Protein AF-A0A7Y3TAY3-F1 (afdb_monomer)

Mean predicted aligned error: 6.76 Å

Solvent-accessible surface area (backbone atoms only — not comparable to full-atom values): 5061 Å² total; per-residue (Å²): 110,58,85,81,80,78,51,72,67,58,50,51,55,52,50,52,53,48,55,51,33,64,74,78,48,51,72,67,57,42,49,53,50,52,55,51,49,55,54,51,60,75,63,61,65,47,76,46,75,79,49,99,53,32,36,37,34,30,41,59,43,65,84,76,41,74,47,79,73,44,82,42,54,69,87,52,64,71,88,74,65,78,134

Foldseek 3Di:
DDDDDDDPVNVVVLVVVLVVCVVPHDPVVSVVVVVVVVVVVVVDWDWDDPDPQWIWTWDQDPVRDIGTDDIDGPPDDCVPDDD

Sequence (83 aa):
MVKIIWTDIAKIDYWKNIEYLESDWTLQDVYNFIEKTDHLIELLTYQVSVTKQITLYYKVSEDSKIELLRFWNTYQNPKKFIF

Structure (mmCIF, N/CA/C/O backbone):
data_AF-A0A7Y3TAY3-F1
#
_entry.id   AF-A0A7Y3TAY3-F1
#
loop_
_atom_site.group_PDB
_atom_site.id
_atom_site.type_symbol
_atom_site.label_atom_id
_atom_site.label_alt_id
_atom_site.label_comp_id
_atom_site.label_asym_id
_atom_site.label_entity_id
_atom_site.label_seq_id
_atom_site.pdbx_PDB_ins_code
_atom_site.Cartn_x
_atom_site.Cartn_y
_atom_site.Cartn_z
_atom_site.occupancy
_atom_site.B_iso_or_equiv
_atom_site.auth_seq_id
_atom_site.auth_comp_id
_atom_site.auth_asym_id
_atom_site.auth_atom_id
_atom_site.pdbx_PDB_model_num
ATOM 1 N N . MET A 1 1 ? 5.123 7.062 12.42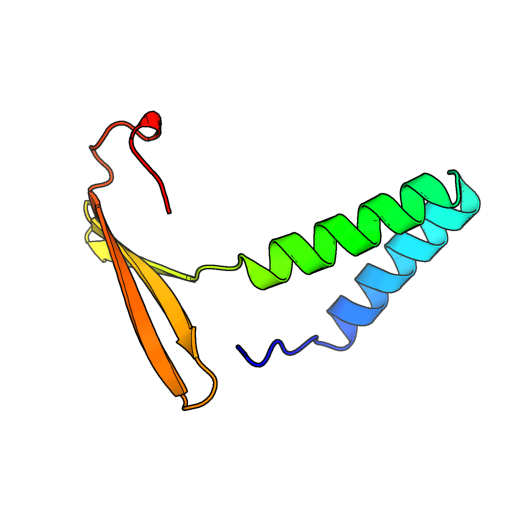5 1.00 55.62 1 MET A N 1
ATOM 2 C CA . MET A 1 1 ? 5.350 6.327 11.164 1.00 55.62 1 MET A CA 1
ATOM 3 C C . MET A 1 1 ? 4.835 4.879 11.222 1.00 55.62 1 MET A C 1
ATOM 5 O O . MET A 1 1 ? 5.344 4.051 11.960 1.00 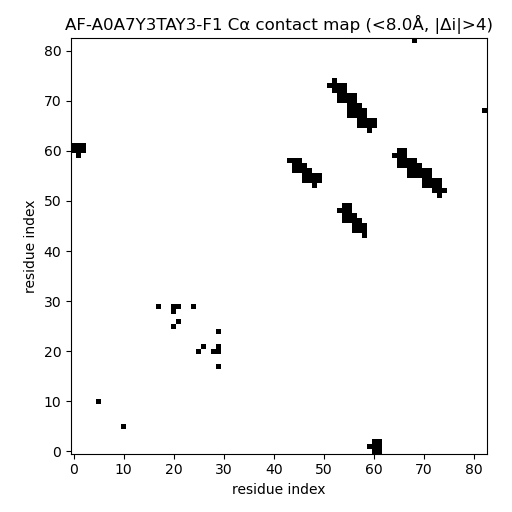55.62 1 MET A O 1
ATOM 9 N N . VAL A 1 2 ? 3.779 4.545 10.471 1.00 63.88 2 VAL A N 1
ATOM 10 C CA . VAL A 1 2 ? 3.195 3.182 10.443 1.00 63.88 2 VAL A CA 1
ATOM 11 C C . VAL A 1 2 ? 4.284 2.126 10.219 1.00 63.88 2 VAL A C 1
ATOM 13 O O . VAL A 1 2 ? 5.072 2.249 9.283 1.00 63.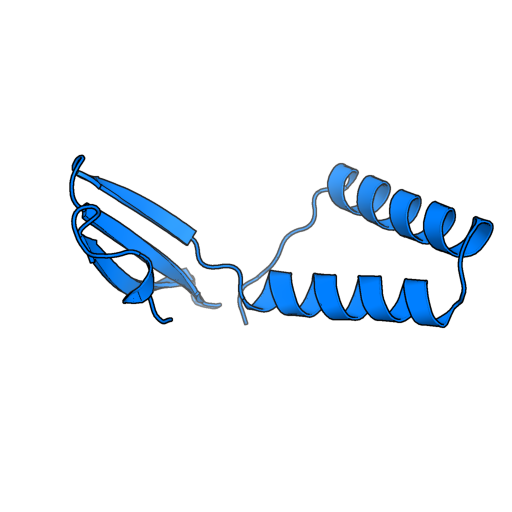88 2 VAL A O 1
ATOM 16 N N . LYS A 1 3 ? 4.330 1.069 11.041 1.00 72.12 3 LYS A N 1
ATOM 17 C CA . LYS A 1 3 ? 5.285 -0.024 10.823 1.00 72.12 3 LYS A CA 1
ATOM 18 C C . LYS A 1 3 ? 4.814 -0.897 9.660 1.00 72.12 3 LYS A C 1
ATOM 20 O O . LYS A 1 3 ? 3.962 -1.765 9.838 1.00 72.12 3 LYS A O 1
ATOM 25 N N . ILE A 1 4 ? 5.386 -0.679 8.482 1.00 80.56 4 ILE A N 1
ATOM 26 C CA . ILE A 1 4 ? 5.175 -1.531 7.308 1.00 80.56 4 ILE A CA 1
ATOM 27 C C . ILE A 1 4 ? 6.052 -2.776 7.441 1.00 80.56 4 ILE A C 1
ATOM 29 O O . ILE A 1 4 ? 7.264 -2.686 7.644 1.00 80.56 4 ILE A O 1
ATOM 33 N N . ILE A 1 5 ? 5.433 -3.952 7.352 1.00 86.38 5 ILE A N 1
ATOM 34 C CA . ILE A 1 5 ? 6.132 -5.236 7.403 1.00 86.38 5 ILE A CA 1
ATOM 35 C C . ILE A 1 5 ? 6.045 -5.877 6.027 1.00 86.38 5 ILE A C 1
ATOM 37 O O . ILE A 1 5 ? 4.958 -6.173 5.537 1.00 86.38 5 ILE A O 1
ATOM 41 N N . TRP A 1 6 ? 7.206 -6.132 5.436 1.00 91.69 6 TRP A N 1
ATOM 42 C CA . TRP A 1 6 ? 7.320 -6.898 4.205 1.00 91.69 6 TRP A CA 1
ATOM 43 C C . TRP A 1 6 ? 7.525 -8.371 4.533 1.00 91.69 6 TRP A C 1
ATOM 45 O O . TRP A 1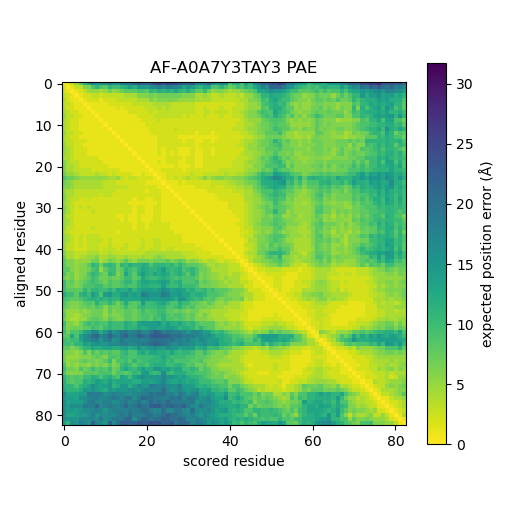 6 ? 8.485 -8.728 5.224 1.00 91.69 6 TRP A O 1
ATOM 55 N N . THR A 1 7 ? 6.647 -9.226 4.014 1.00 95.75 7 THR A N 1
ATOM 56 C CA . THR A 1 7 ? 6.897 -10.670 4.009 1.00 95.75 7 THR A CA 1
ATOM 57 C C . THR A 1 7 ? 8.075 -10.976 3.090 1.00 95.75 7 THR A C 1
ATOM 59 O O . THR A 1 7 ? 8.352 -10.226 2.153 1.00 95.75 7 THR A O 1
ATOM 62 N N . ASP A 1 8 ? 8.777 -12.080 3.330 1.00 96.69 8 ASP A N 1
ATOM 63 C CA . ASP A 1 8 ? 9.933 -12.424 2.495 1.00 96.69 8 ASP A CA 1
ATOM 64 C C . ASP A 1 8 ? 9.532 -12.689 1.039 1.00 96.69 8 ASP A C 1
ATOM 66 O O . ASP A 1 8 ? 10.253 -12.294 0.130 1.00 96.69 8 ASP A O 1
ATOM 70 N N . ILE A 1 9 ? 8.333 -13.238 0.813 1.00 96.69 9 ILE A N 1
ATOM 71 C CA . ILE A 1 9 ? 7.755 -13.397 -0.530 1.00 96.69 9 ILE A CA 1
ATOM 72 C C . ILE A 1 9 ? 7.563 -12.029 -1.197 1.00 96.69 9 ILE A C 1
ATOM 74 O O . ILE A 1 9 ? 8.030 -11.833 -2.313 1.00 96.69 9 ILE A O 1
ATOM 78 N N . ALA A 1 10 ? 6.966 -11.055 -0.499 1.00 96.81 10 ALA A N 1
ATOM 79 C CA . ALA A 1 10 ? 6.752 -9.721 -1.059 1.00 96.81 10 ALA A CA 1
ATOM 80 C C . ALA A 1 10 ? 8.072 -9.008 -1.394 1.00 96.81 10 ALA A C 1
ATOM 82 O O . ALA A 1 10 ? 8.153 -8.329 -2.413 1.00 96.81 10 ALA A O 1
ATOM 83 N N . LYS A 1 11 ? 9.123 -9.189 -0.576 1.00 97.06 11 LYS A N 1
ATOM 84 C CA . LYS A 1 11 ? 10.464 -8.670 -0.896 1.00 97.06 11 LYS A CA 1
ATOM 85 C C . LYS A 1 11 ? 11.010 -9.311 -2.167 1.00 97.06 11 LYS A C 1
ATOM 87 O O . LYS A 1 11 ? 11.504 -8.599 -3.030 1.00 97.06 11 LYS A O 1
ATOM 92 N N . ILE A 1 12 ? 10.930 -10.639 -2.280 1.00 98.12 12 ILE A N 1
ATOM 93 C CA . ILE A 1 12 ? 11.418 -11.376 -3.454 1.00 98.12 12 ILE A CA 1
ATOM 94 C C . ILE A 1 12 ? 10.691 -10.910 -4.716 1.00 98.12 12 ILE A C 1
ATOM 96 O O . ILE A 1 12 ? 11.337 -10.638 -5.723 1.00 98.12 12 ILE A O 1
ATOM 100 N N . ASP A 1 13 ? 9.366 -10.792 -4.663 1.00 98.00 13 ASP A N 1
ATOM 101 C CA . ASP A 1 13 ? 8.571 -10.349 -5.807 1.00 98.00 13 ASP A CA 1
ATOM 102 C C . ASP A 1 13 ? 8.902 -8.902 -6.190 1.00 98.00 13 ASP A C 1
ATOM 104 O O . ASP A 1 13 ? 9.041 -8.591 -7.371 1.00 98.00 13 ASP A O 1
ATOM 108 N N . TYR A 1 14 ? 9.091 -8.019 -5.208 1.00 97.69 14 TYR A N 1
ATOM 109 C CA . TYR A 1 14 ? 9.514 -6.641 -5.452 1.00 97.69 14 TYR A CA 1
ATOM 110 C C . TYR A 1 14 ? 10.879 -6.573 -6.150 1.00 97.69 14 TYR A C 1
ATOM 112 O O . TYR A 1 14 ? 11.003 -5.920 -7.185 1.00 97.69 14 TYR A O 1
ATOM 120 N N . TRP A 1 15 ? 11.871 -7.317 -5.653 1.00 97.81 15 TRP A N 1
ATOM 121 C CA . TRP A 1 15 ? 13.203 -7.376 -6.261 1.00 97.81 15 TRP A CA 1
ATOM 122 C C . TRP A 1 15 ? 13.184 -7.949 -7.674 1.00 97.81 15 TRP A C 1
ATOM 124 O O . TRP A 1 15 ? 13.802 -7.374 -8.559 1.00 97.81 15 TRP A O 1
ATOM 134 N N . LYS A 1 16 ? 12.413 -9.011 -7.928 1.00 98.00 16 LYS A N 1
ATOM 135 C CA . LYS A 1 16 ? 12.268 -9.569 -9.282 1.00 98.00 16 LYS A CA 1
ATOM 136 C C . LYS A 1 16 ? 11.689 -8.567 -10.278 1.00 98.00 16 LYS A C 1
ATOM 138 O O . LYS A 1 16 ? 12.066 -8.585 -11.444 1.00 98.00 16 LYS A O 1
ATOM 143 N N . ASN A 1 17 ? 10.772 -7.702 -9.839 1.00 97.75 17 ASN A N 1
ATOM 144 C CA . ASN A 1 17 ? 10.256 -6.636 -10.697 1.00 97.75 17 ASN A CA 1
ATOM 145 C C . ASN A 1 17 ? 11.332 -5.583 -10.994 1.00 97.75 17 ASN A C 1
ATOM 147 O O . ASN A 1 17 ? 11.401 -5.108 -12.121 1.00 97.75 17 ASN A O 1
ATOM 151 N N . ILE A 1 18 ? 12.188 -5.251 -10.020 1.00 97.38 18 ILE A N 1
ATOM 152 C CA . ILE A 1 18 ? 13.334 -4.356 -10.240 1.00 97.38 18 ILE A CA 1
ATOM 153 C C . ILE A 1 18 ? 14.320 -4.984 -11.228 1.00 97.38 18 ILE A C 1
ATOM 155 O O . ILE A 1 18 ? 14.656 -4.339 -12.212 1.00 97.38 18 ILE A O 1
ATOM 159 N N . GLU A 1 19 ? 14.710 -6.245 -11.031 1.00 97.62 19 GLU A N 1
ATOM 160 C CA . GLU A 1 19 ? 15.616 -6.968 -11.939 1.00 97.62 19 GLU A CA 1
ATOM 161 C C . GLU A 1 19 ? 15.062 -7.019 -13.371 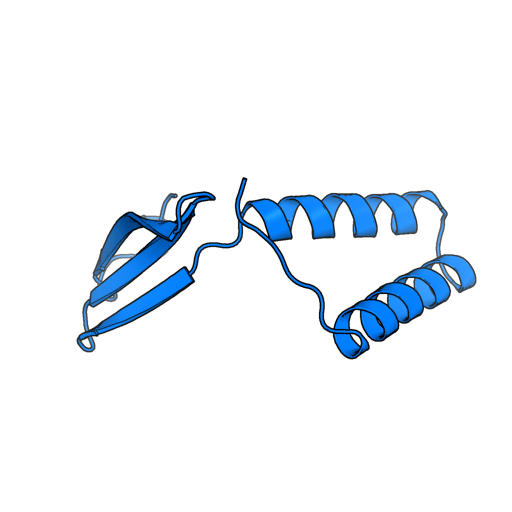1.00 97.62 19 GLU A C 1
ATOM 163 O O . GLU A 1 19 ? 15.792 -6.831 -14.344 1.00 97.62 19 GLU A O 1
ATOM 168 N N . TYR A 1 20 ? 13.752 -7.239 -13.509 1.00 97.25 20 TYR A N 1
ATOM 169 C CA . TYR A 1 20 ? 13.077 -7.209 -14.803 1.00 97.25 20 TYR A CA 1
ATOM 170 C C . TYR A 1 20 ? 13.140 -5.817 -15.450 1.00 97.25 20 TYR A C 1
ATOM 172 O O . TYR A 1 20 ? 13.454 -5.699 -16.635 1.00 97.25 20 TYR A O 1
ATOM 180 N N . LEU A 1 21 ? 12.902 -4.758 -14.668 1.00 97.25 21 LEU A N 1
ATOM 181 C CA . LEU A 1 21 ? 13.019 -3.380 -15.144 1.00 97.25 21 LEU A CA 1
ATOM 182 C C . LEU A 1 21 ? 14.459 -3.024 -15.544 1.00 97.25 21 LEU A C 1
ATOM 184 O O . LEU A 1 21 ? 14.660 -2.380 -16.565 1.00 97.25 21 LEU A O 1
ATOM 188 N N . GLU A 1 22 ? 15.460 -3.472 -14.788 1.00 96.00 22 GLU A N 1
ATOM 189 C CA . GLU A 1 22 ? 16.879 -3.242 -15.086 1.00 96.00 22 GLU A CA 1
ATOM 190 C C . GLU A 1 22 ? 17.357 -3.959 -16.361 1.00 96.00 22 GLU A C 1
ATOM 192 O O . GLU A 1 22 ? 18.266 -3.466 -17.030 1.00 96.00 22 GLU A O 1
ATOM 197 N N . SER A 1 23 ? 16.757 -5.105 -16.707 1.00 96.44 23 SER A N 1
ATOM 198 C CA . SER A 1 23 ? 17.071 -5.857 -17.933 1.00 96.44 23 SER A CA 1
ATOM 199 C C . SER A 1 23 ? 16.566 -5.156 -19.194 1.00 96.44 23 SER A C 1
ATOM 201 O O . SER A 1 23 ? 17.263 -5.111 -20.209 1.00 96.44 23 SER A O 1
ATOM 203 N N . ASP A 1 24 ? 15.343 -4.629 -19.134 1.00 95.81 24 ASP A N 1
ATOM 204 C CA . ASP A 1 24 ? 14.570 -4.288 -20.330 1.00 95.81 24 ASP A CA 1
ATOM 205 C C . ASP A 1 24 ? 14.276 -2.772 -20.455 1.00 95.81 24 ASP A C 1
ATOM 207 O O . ASP A 1 24 ? 13.866 -2.313 -21.525 1.00 95.81 24 ASP A O 1
ATOM 211 N N . TRP A 1 25 ? 14.512 -1.975 -19.401 1.00 97.12 25 TRP A N 1
ATOM 212 C CA . TRP A 1 25 ? 14.216 -0.534 -19.338 1.00 97.12 25 TRP A CA 1
ATOM 213 C C . TRP A 1 25 ? 15.379 0.317 -18.810 1.00 97.12 25 TRP A C 1
ATOM 215 O O . TRP A 1 25 ? 16.466 -0.161 -18.494 1.00 97.12 25 TRP A O 1
ATOM 225 N N . THR A 1 26 ? 15.173 1.638 -18.777 1.00 97.19 26 THR A N 1
ATOM 226 C CA . THR A 1 26 ? 16.198 2.580 -18.327 1.00 97.19 26 THR A CA 1
ATOM 227 C C . THR A 1 26 ? 16.290 2.629 -16.805 1.00 97.19 26 THR A C 1
ATOM 229 O O . THR A 1 26 ? 15.316 2.400 -16.090 1.00 97.19 26 THR A O 1
ATOM 232 N N . LEU A 1 27 ? 17.446 3.055 -16.292 1.00 95.62 27 LEU A N 1
ATOM 233 C CA . LEU A 1 27 ? 17.624 3.311 -14.861 1.00 95.62 27 LEU A CA 1
ATOM 234 C C . LEU A 1 27 ? 16.599 4.330 -14.316 1.00 95.62 27 LEU A C 1
ATOM 236 O O . LEU A 1 27 ? 16.175 4.233 -13.168 1.00 95.62 27 LEU A O 1
ATOM 240 N N . GLN A 1 28 ? 16.150 5.278 -15.149 1.00 97.25 28 GLN A N 1
ATOM 241 C CA . GLN A 1 28 ? 15.095 6.218 -14.769 1.00 97.25 28 GLN A CA 1
ATOM 242 C C . GLN A 1 28 ? 13.754 5.510 -14.536 1.00 97.25 28 GLN A C 1
ATOM 244 O O . GLN A 1 28 ? 13.030 5.876 -13.615 1.00 97.25 28 GLN A O 1
ATOM 249 N N . ASP A 1 29 ? 13.422 4.494 -15.333 1.00 96.94 29 ASP A N 1
ATOM 250 C CA . ASP A 1 29 ? 12.194 3.714 -15.154 1.00 96.94 29 ASP A CA 1
ATOM 251 C C . ASP A 1 29 ? 12.228 2.916 -13.844 1.00 96.94 29 ASP A C 1
ATOM 253 O O . ASP A 1 29 ? 11.229 2.872 -13.123 1.00 96.94 29 ASP A O 1
ATOM 257 N N . VAL A 1 30 ? 13.395 2.371 -13.487 1.00 97.50 30 VAL A N 1
ATOM 258 C CA . VAL A 1 30 ? 13.625 1.700 -12.198 1.00 97.50 30 VAL A CA 1
ATOM 259 C C . VAL A 1 30 ? 13.424 2.674 -11.033 1.00 97.50 30 VAL A C 1
ATOM 261 O O . VAL A 1 30 ? 12.666 2.375 -10.110 1.00 97.50 30 VAL A O 1
ATOM 264 N N . TYR A 1 31 ? 14.030 3.866 -11.086 1.00 97.56 31 TYR A N 1
ATOM 265 C CA . TYR A 1 31 ? 13.838 4.881 -10.043 1.00 97.56 31 TYR A CA 1
ATOM 266 C C . TYR A 1 31 ? 12.380 5.320 -9.923 1.00 97.56 31 TYR A C 1
ATOM 268 O O . TYR A 1 31 ? 11.846 5.363 -8.817 1.00 97.56 31 TYR A O 1
ATOM 276 N N . ASN A 1 32 ? 11.707 5.560 -11.050 1.00 97.88 32 ASN A N 1
ATOM 277 C CA . ASN A 1 32 ? 10.293 5.929 -11.058 1.00 97.88 32 ASN A CA 1
ATOM 278 C C 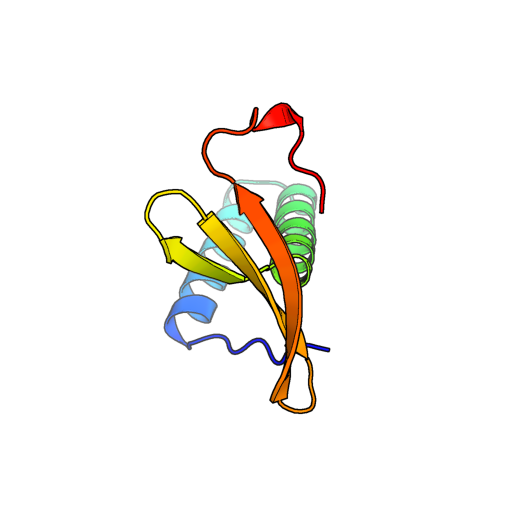. ASN A 1 32 ? 9.420 4.846 -10.405 1.00 97.88 32 ASN A C 1
ATOM 280 O O . ASN A 1 32 ? 8.449 5.163 -9.717 1.00 97.88 32 ASN A O 1
ATOM 284 N N . PHE A 1 33 ? 9.738 3.567 -10.625 1.00 97.31 33 PHE A N 1
ATOM 285 C CA . PHE A 1 33 ? 9.032 2.455 -9.995 1.00 97.31 33 PHE A CA 1
ATOM 286 C C . PHE A 1 33 ? 9.229 2.436 -8.475 1.00 97.31 33 PHE A C 1
ATOM 288 O O . PHE A 1 33 ? 8.243 2.308 -7.742 1.00 97.31 33 PHE A O 1
ATOM 295 N N . ILE A 1 34 ? 10.470 2.594 -8.007 1.00 96.38 34 ILE A N 1
ATOM 296 C CA . ILE A 1 34 ? 10.805 2.604 -6.578 1.00 96.38 34 ILE A CA 1
ATOM 297 C C . ILE A 1 34 ? 10.110 3.778 -5.881 1.00 96.38 34 ILE A C 1
ATOM 299 O O . ILE A 1 34 ? 9.327 3.561 -4.958 1.00 96.38 34 ILE A O 1
ATOM 303 N N . GLU A 1 35 ? 10.301 5.003 -6.382 1.00 96.19 35 GLU A N 1
ATOM 304 C CA . GLU A 1 35 ? 9.708 6.213 -5.794 1.00 96.19 35 GLU A CA 1
ATOM 305 C C . GLU A 1 35 ? 8.181 6.128 -5.735 1.00 96.19 35 GLU A C 1
ATOM 307 O O . GLU A 1 35 ? 7.556 6.466 -4.726 1.00 96.19 35 GLU A O 1
ATOM 312 N N . LYS A 1 36 ? 7.555 5.635 -6.809 1.00 95.38 36 LYS A N 1
ATOM 313 C CA . LYS A 1 36 ? 6.104 5.461 -6.849 1.00 95.38 36 LYS A CA 1
ATOM 314 C C . LYS A 1 36 ? 5.632 4.401 -5.860 1.00 95.38 36 LYS A C 1
ATOM 316 O O . LYS A 1 36 ? 4.571 4.575 -5.263 1.00 95.38 36 LYS A O 1
ATOM 321 N N . THR A 1 37 ? 6.377 3.310 -5.700 1.00 94.50 37 THR A N 1
ATOM 322 C CA . THR A 1 37 ? 6.026 2.247 -4.753 1.00 94.50 37 THR A CA 1
ATOM 323 C C . THR A 1 37 ? 6.096 2.760 -3.321 1.00 94.50 37 THR A C 1
ATOM 325 O O . THR A 1 37 ? 5.119 2.613 -2.588 1.00 94.50 37 THR A O 1
ATOM 328 N N . ASP A 1 38 ? 7.184 3.435 -2.952 1.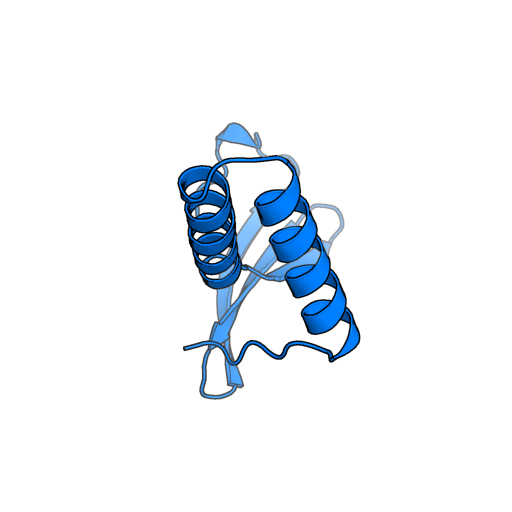00 90.44 38 ASP A N 1
ATOM 329 C CA . ASP A 1 38 ? 7.363 4.003 -1.614 1.00 90.44 38 ASP A CA 1
ATOM 330 C C . ASP A 1 38 ? 6.273 5.032 -1.296 1.00 90.44 38 ASP A C 1
ATOM 332 O O . ASP A 1 38 ? 5.601 4.935 -0.267 1.00 90.44 38 ASP A O 1
ATOM 336 N N . HIS A 1 39 ? 5.999 5.947 -2.229 1.00 88.44 39 HIS A N 1
ATOM 337 C CA . HIS A 1 39 ? 4.942 6.939 -2.056 1.00 88.44 39 HIS A CA 1
ATOM 338 C C . HIS A 1 39 ? 3.559 6.298 -1.864 1.00 88.44 39 HIS A C 1
ATOM 340 O O . HIS A 1 39 ? 2.785 6.706 -0.998 1.00 88.44 39 HIS A O 1
ATOM 346 N N . LEU A 1 40 ? 3.228 5.268 -2.649 1.00 88.69 40 LEU A N 1
ATOM 347 C CA . LEU A 1 40 ? 1.949 4.571 -2.509 1.00 88.69 40 LEU A CA 1
ATOM 348 C C . LEU A 1 40 ? 1.845 3.817 -1.184 1.00 88.69 40 LEU A C 1
ATOM 350 O O . LEU A 1 40 ? 0.764 3.783 -0.599 1.00 88.69 40 LEU A O 1
ATOM 354 N N . ILE A 1 41 ? 2.948 3.243 -0.703 1.00 87.25 41 ILE A N 1
ATOM 355 C CA . ILE A 1 41 ? 3.006 2.563 0.591 1.00 87.25 41 ILE A CA 1
ATOM 356 C C . ILE A 1 41 ? 2.748 3.546 1.739 1.00 87.25 41 ILE A C 1
ATOM 358 O O . ILE A 1 41 ? 2.001 3.221 2.663 1.00 87.25 41 ILE A O 1
ATOM 362 N N . GLU A 1 42 ? 3.297 4.759 1.666 1.00 79.25 42 GLU A N 1
ATOM 363 C CA . GLU A 1 42 ? 3.040 5.821 2.648 1.00 79.25 42 GLU A CA 1
ATOM 364 C C . GLU A 1 42 ? 1.577 6.285 2.658 1.00 79.25 42 GLU A C 1
ATOM 366 O O . GLU A 1 42 ? 1.042 6.650 3.707 1.00 79.25 42 GLU A O 1
ATOM 371 N N . LEU A 1 43 ? 0.914 6.239 1.500 1.00 79.94 43 LEU A N 1
ATOM 372 C CA . LEU A 1 43 ? -0.493 6.605 1.340 1.00 79.94 43 LEU A CA 1
ATOM 373 C C . LEU A 1 43 ? -1.476 5.477 1.685 1.00 79.94 43 LEU A C 1
ATOM 375 O O . LEU A 1 43 ? -2.691 5.698 1.610 1.00 79.94 43 LEU A O 1
ATOM 379 N N . LEU A 1 44 ? -1.004 4.276 2.045 1.00 82.81 44 LEU A N 1
ATOM 380 C CA . LEU A 1 44 ? -1.888 3.148 2.338 1.00 82.81 44 LEU A CA 1
ATOM 381 C C . LEU A 1 44 ? -2.852 3.493 3.480 1.00 82.81 44 LEU A C 1
ATOM 383 O O . LEU A 1 44 ? -2.483 3.627 4.648 1.00 82.81 44 LEU A O 1
ATOM 387 N N . THR A 1 45 ? -4.129 3.581 3.122 1.00 81.06 45 THR A N 1
ATOM 388 C CA . THR A 1 45 ? -5.248 3.691 4.052 1.00 81.06 45 THR A CA 1
ATOM 389 C C . THR A 1 45 ? -5.996 2.369 4.072 1.00 81.06 45 THR A C 1
ATOM 391 O O . THR A 1 45 ? -6.257 1.751 3.039 1.00 81.06 45 THR A O 1
ATOM 394 N N . TYR A 1 46 ? -6.335 1.908 5.269 1.00 85.94 46 TYR A N 1
ATOM 395 C CA . TYR A 1 46 ? -7.147 0.716 5.438 1.00 85.94 46 TYR A CA 1
ATOM 396 C C . TYR A 1 46 ? -8.620 1.088 5.315 1.00 85.94 46 TYR A C 1
ATOM 398 O O . TYR A 1 46 ? -9.024 2.190 5.693 1.00 85.94 46 TYR A O 1
ATOM 406 N N . GLN A 1 47 ? -9.435 0.156 4.821 1.00 89.00 47 GLN A N 1
ATOM 407 C CA . GLN A 1 47 ? -10.882 0.322 4.761 1.00 89.00 47 GLN A CA 1
ATOM 408 C C . GLN A 1 47 ? -11.608 -0.894 5.336 1.00 89.00 47 GLN A C 1
ATOM 410 O O . GLN A 1 47 ? -11.192 -2.033 5.130 1.00 89.00 47 GLN A O 1
ATOM 415 N N . VAL A 1 48 ? -12.722 -0.658 6.024 1.00 91.69 48 VAL A N 1
ATOM 416 C CA . VAL A 1 48 ? -13.602 -1.707 6.549 1.00 91.69 48 VAL A CA 1
ATOM 417 C C . VAL A 1 48 ? -15.063 -1.343 6.298 1.00 91.69 48 VAL A C 1
ATOM 419 O O . VAL A 1 48 ? -15.476 -0.198 6.481 1.00 91.69 48 VAL A O 1
ATOM 422 N N . SER A 1 49 ? -15.861 -2.314 5.849 1.00 92.94 49 SER A N 1
ATOM 423 C CA . SER A 1 49 ? -17.306 -2.124 5.672 1.00 92.94 49 SER A CA 1
ATOM 424 C C . SER A 1 49 ? -18.002 -2.198 7.028 1.00 92.94 49 SER A C 1
ATOM 426 O O . SER A 1 49 ? -17.966 -3.237 7.682 1.00 92.94 49 SER A O 1
ATOM 428 N N . VAL A 1 50 ? -18.640 -1.105 7.445 1.00 93.19 50 VAL A N 1
ATOM 429 C CA . VAL A 1 50 ? -19.454 -1.057 8.672 1.00 93.19 50 VAL A CA 1
ATOM 430 C C . VAL A 1 50 ? -20.850 -1.605 8.378 1.00 93.19 50 VAL A C 1
ATOM 432 O O . VAL A 1 50 ? -21.393 -2.410 9.127 1.00 93.19 50 VAL A O 1
ATOM 435 N N . THR A 1 51 ? -21.418 -1.198 7.242 1.00 94.50 51 THR A N 1
ATOM 436 C CA . THR A 1 51 ? -22.663 -1.726 6.669 1.00 94.50 51 THR A CA 1
ATOM 437 C C . THR A 1 51 ? -22.528 -1.767 5.146 1.00 94.50 51 THR A C 1
ATOM 439 O O . THR A 1 51 ? -21.536 -1.290 4.598 1.00 94.50 51 THR A O 1
ATOM 442 N N . LYS A 1 52 ? -23.540 -2.274 4.424 1.00 89.94 52 LYS A N 1
ATOM 443 C CA . LYS A 1 52 ? -23.552 -2.223 2.945 1.00 89.94 52 LYS A CA 1
ATOM 444 C C . LYS A 1 52 ? -23.398 -0.795 2.392 1.00 89.94 52 LYS A C 1
ATOM 446 O O . LYS A 1 52 ? -22.948 -0.620 1.264 1.00 89.94 52 LYS A O 1
ATOM 451 N N . GLN A 1 53 ? -23.803 0.210 3.166 1.00 93.62 53 GLN A N 1
ATOM 452 C CA . GLN A 1 53 ? -23.852 1.612 2.762 1.00 93.62 53 GLN A CA 1
ATOM 453 C C . GLN A 1 53 ? -22.674 2.443 3.273 1.00 93.62 53 GLN A C 1
ATOM 455 O O . GLN A 1 53 ? -22.482 3.556 2.793 1.00 93.62 53 GLN A O 1
ATOM 460 N N . ILE A 1 54 ? -21.926 1.960 4.270 1.00 94.31 54 ILE A N 1
ATOM 461 C CA . ILE A 1 54 ? -20.924 2.759 4.984 1.00 94.31 54 ILE A CA 1
ATOM 462 C C . ILE A 1 54 ? -19.590 2.019 5.042 1.00 94.31 54 ILE A C 1
ATOM 464 O O . ILE A 1 54 ? -19.495 0.936 5.624 1.00 94.31 54 ILE A O 1
ATOM 468 N N . THR A 1 55 ? -18.551 2.666 4.518 1.00 94.12 55 THR A N 1
ATOM 469 C CA . THR A 1 55 ? -17.154 2.224 4.601 1.00 94.12 55 THR A CA 1
ATOM 470 C C . THR A 1 55 ? -16.373 3.169 5.505 1.00 94.12 55 THR A C 1
ATOM 472 O O . THR A 1 55 ? -16.397 4.382 5.309 1.00 94.12 55 THR A O 1
ATOM 475 N N . LEU A 1 56 ? -15.667 2.626 6.492 1.00 92.94 56 LEU A N 1
ATOM 476 C CA . LEU A 1 56 ? -14.733 3.368 7.331 1.00 92.94 56 LEU A CA 1
ATOM 477 C C . LEU A 1 56 ? -13.325 3.261 6.745 1.00 92.94 56 LEU A C 1
ATOM 479 O O . LEU A 1 56 ? -12.822 2.155 6.578 1.00 92.94 56 LEU A O 1
ATOM 483 N N . TYR A 1 57 ? -12.691 4.404 6.510 1.00 91.06 57 TYR A N 1
ATOM 484 C CA . TYR A 1 57 ? -11.271 4.531 6.199 1.00 91.06 57 TYR A CA 1
ATOM 485 C C . TYR A 1 57 ? -10.492 4.897 7.460 1.00 91.06 57 TYR A C 1
ATOM 487 O O . TYR A 1 57 ? -10.891 5.804 8.196 1.00 91.06 57 TYR A O 1
ATOM 495 N N . TYR A 1 58 ? -9.380 4.214 7.707 1.00 90.12 58 TYR A N 1
ATOM 496 C CA . TYR A 1 58 ? -8.535 4.434 8.877 1.00 90.12 58 TYR A CA 1
ATOM 497 C C . TYR A 1 58 ? -7.054 4.207 8.561 1.00 90.12 58 TYR A C 1
ATOM 499 O O . TYR A 1 58 ? -6.698 3.566 7.572 1.00 90.12 58 TYR A O 1
ATOM 507 N N . LYS A 1 59 ? -6.178 4.712 9.429 1.00 87.75 59 LYS A N 1
ATOM 508 C CA . LYS A 1 59 ? -4.742 4.400 9.420 1.00 87.75 59 LYS A CA 1
ATOM 509 C C . LYS A 1 59 ? -4.281 3.998 10.817 1.00 87.75 59 LYS A C 1
ATOM 511 O O . LYS A 1 59 ? -4.888 4.383 11.815 1.00 87.75 59 LYS A O 1
ATOM 516 N N . VAL A 1 60 ? -3.219 3.206 10.881 1.00 82.19 60 VAL A N 1
ATOM 517 C CA . VAL A 1 60 ? -2.628 2.737 12.140 1.00 82.19 60 VAL A CA 1
ATOM 518 C C . VAL A 1 60 ? -1.345 3.518 12.381 1.00 82.19 60 VAL A C 1
ATOM 520 O O . VAL A 1 60 ? -0.471 3.496 11.529 1.00 82.19 60 VAL A O 1
ATOM 523 N N . SER A 1 61 ? -1.223 4.210 13.509 1.00 74.00 61 SER A N 1
ATOM 524 C CA . SER A 1 61 ? -0.017 4.959 13.888 1.00 74.00 61 SER A CA 1
ATOM 525 C C . SER A 1 61 ? 0.940 4.109 14.745 1.00 74.00 61 SER A C 1
ATOM 527 O O . SER A 1 61 ? 0.593 2.998 15.147 1.00 74.00 61 SER A O 1
ATOM 529 N N . GLU A 1 62 ? 2.145 4.618 15.032 1.00 68.31 62 GLU A N 1
ATOM 530 C CA . GLU A 1 62 ? 3.224 3.884 15.741 1.00 68.31 62 GLU A CA 1
ATOM 531 C C . GLU A 1 62 ? 2.807 3.341 17.101 1.00 68.31 62 GLU A C 1
ATOM 533 O O . GLU A 1 62 ? 3.178 2.230 17.468 1.00 68.31 62 GLU A O 1
ATOM 538 N N . ASP A 1 63 ? 1.972 4.087 17.816 1.00 72.88 63 ASP A N 1
ATOM 539 C CA . ASP A 1 63 ? 1.560 3.755 19.179 1.00 72.88 63 ASP A CA 1
ATOM 540 C C . ASP A 1 63 ? 0.403 2.743 19.226 1.00 72.88 63 ASP A C 1
ATOM 542 O O . ASP A 1 63 ? -0.379 2.738 20.176 1.00 72.88 63 ASP A O 1
ATOM 546 N N . SER A 1 64 ? 0.211 1.940 18.171 1.00 72.31 64 SER A N 1
ATOM 547 C CA . SER A 1 64 ? -0.986 1.095 17.993 1.00 72.31 64 SER A CA 1
ATOM 548 C C . SER A 1 64 ? -2.301 1.888 18.059 1.00 72.31 64 SER A C 1
ATOM 550 O O . SER A 1 64 ? -3.368 1.345 18.346 1.00 72.31 64 SER A O 1
ATOM 552 N N . LYS A 1 65 ? -2.232 3.196 17.793 1.00 80.06 65 LYS A N 1
ATOM 553 C CA . LYS A 1 65 ? -3.392 4.086 17.736 1.00 80.06 65 LYS A CA 1
ATOM 554 C C . LYS A 1 65 ? -4.035 3.965 16.364 1.00 80.06 65 LYS A C 1
ATOM 556 O O . LYS A 1 65 ? -3.351 4.027 15.345 1.00 80.06 65 LYS A O 1
ATOM 561 N N . ILE A 1 66 ? -5.352 3.817 16.345 1.00 87.38 66 ILE A N 1
ATOM 562 C CA . ILE A 1 66 ? -6.138 3.807 15.115 1.00 87.38 66 ILE A CA 1
ATOM 563 C C . ILE A 1 66 ? -6.698 5.212 14.914 1.00 87.38 66 ILE A C 1
ATOM 565 O O . ILE A 1 66 ? -7.477 5.698 15.731 1.00 87.38 66 ILE A O 1
ATOM 569 N N . GLU A 1 67 ? -6.303 5.862 13.825 1.00 88.31 67 GLU A N 1
ATOM 570 C CA . GLU A 1 67 ? -6.854 7.150 13.413 1.00 88.31 67 GLU A CA 1
ATOM 571 C C . GLU A 1 67 ? -7.981 6.905 12.408 1.00 88.31 67 GLU A C 1
ATOM 573 O O . GLU A 1 67 ? -7.753 6.399 11.306 1.00 88.31 67 GLU A O 1
ATOM 578 N N . LEU A 1 68 ? -9.208 7.251 12.802 1.00 91.00 68 LEU A N 1
ATOM 579 C CA . LEU A 1 68 ? -10.380 7.189 11.933 1.00 91.00 68 LEU A CA 1
ATOM 580 C C . LEU A 1 68 ? -10.349 8.393 10.994 1.00 91.00 68 LEU A C 1
ATOM 582 O O . LEU A 1 68 ? -10.471 9.531 11.441 1.00 91.00 68 LEU A O 1
ATOM 586 N N . LEU A 1 69 ? -10.178 8.139 9.701 1.00 89.44 69 LEU A N 1
ATOM 587 C CA . LEU A 1 69 ? -10.025 9.195 8.704 1.00 89.44 69 LEU A CA 1
ATOM 588 C C . LEU A 1 69 ? -11.387 9.652 8.187 1.00 89.44 69 LEU A C 1
ATOM 590 O O . LEU A 1 69 ? -11.671 10.846 8.136 1.00 89.44 69 LEU A O 1
ATOM 594 N N . ARG A 1 70 ? -12.247 8.701 7.794 1.00 90.44 70 ARG A N 1
ATOM 595 C CA . ARG A 1 70 ? -13.527 9.028 7.156 1.00 90.44 70 ARG A CA 1
ATOM 596 C C . ARG A 1 70 ? -14.531 7.886 7.217 1.00 90.44 70 ARG A C 1
ATOM 598 O O . ARG A 1 70 ? -14.200 6.753 6.892 1.00 90.44 70 ARG A O 1
ATOM 605 N N . PHE A 1 71 ? -15.788 8.217 7.500 1.00 93.06 71 PHE A N 1
ATOM 606 C CA . PHE A 1 71 ? -16.931 7.356 7.193 1.00 93.06 71 PHE A CA 1
ATOM 607 C C . PHE A 1 71 ? -17.513 7.785 5.845 1.00 93.06 71 PHE A C 1
ATOM 609 O O . PHE A 1 71 ? -18.074 8.873 5.715 1.00 93.06 71 PHE A O 1
ATOM 616 N N . TRP A 1 72 ? -17.332 6.958 4.823 1.00 92.62 72 TRP A N 1
ATOM 617 C CA . TRP A 1 72 ? -17.820 7.209 3.475 1.00 92.62 72 TRP A CA 1
ATOM 618 C C . TRP A 1 72 ? -19.144 6.499 3.237 1.00 92.62 72 TRP A C 1
ATOM 620 O O . TRP A 1 72 ? -19.263 5.299 3.486 1.00 92.62 72 TRP A O 1
ATOM 630 N N . ASN A 1 73 ? -20.128 7.231 2.717 1.00 91.38 73 ASN A N 1
ATOM 631 C CA . ASN A 1 73 ? -21.379 6.641 2.267 1.00 91.38 73 ASN A CA 1
ATOM 632 C C . ASN A 1 73 ? -21.232 6.206 0.804 1.00 91.38 73 ASN A C 1
ATOM 634 O O . ASN A 1 73 ? -21.014 7.035 -0.075 1.00 91.38 73 ASN A O 1
ATOM 638 N N . THR A 1 74 ? -21.372 4.907 0.543 1.00 85.31 74 THR A N 1
ATOM 639 C CA . THR A 1 74 ? -21.115 4.284 -0.764 1.00 85.31 74 THR A CA 1
ATOM 640 C C . THR A 1 74 ? -22.103 4.703 -1.855 1.00 85.31 74 THR A C 1
ATOM 642 O O . THR A 1 74 ? -21.810 4.514 -3.032 1.00 85.31 74 THR A O 1
ATOM 645 N N . TYR A 1 75 ? -23.231 5.331 -1.503 1.00 86.56 75 TYR A N 1
ATOM 646 C CA . TYR A 1 75 ? -24.151 5.944 -2.469 1.00 86.56 75 TYR A CA 1
ATOM 647 C C . TYR A 1 75 ? -23.746 7.365 -2.886 1.00 86.56 75 TYR A C 1
ATOM 649 O O . TYR A 1 75 ? -24.355 7.942 -3.789 1.00 86.56 75 TYR A O 1
ATOM 657 N N . GLN A 1 76 ? -22.745 7.966 -2.236 1.00 80.56 76 GLN A N 1
ATOM 658 C CA . GLN A 1 76 ? -22.232 9.271 -2.637 1.00 80.56 76 GLN A CA 1
ATOM 659 C C . GLN A 1 76 ? -21.410 9.159 -3.921 1.00 80.56 76 GLN A C 1
ATOM 661 O O . GLN A 1 76 ? -20.762 8.153 -4.193 1.00 80.56 76 GLN A O 1
ATOM 666 N N . ASN A 1 77 ? -21.425 10.230 -4.718 1.00 82.56 77 ASN A N 1
ATOM 667 C CA . ASN A 1 77 ? -20.660 10.293 -5.959 1.00 82.56 77 ASN A CA 1
ATOM 668 C C . ASN A 1 77 ? -19.159 10.060 -5.666 1.00 82.56 77 ASN A C 1
ATOM 670 O O . ASN A 1 77 ? 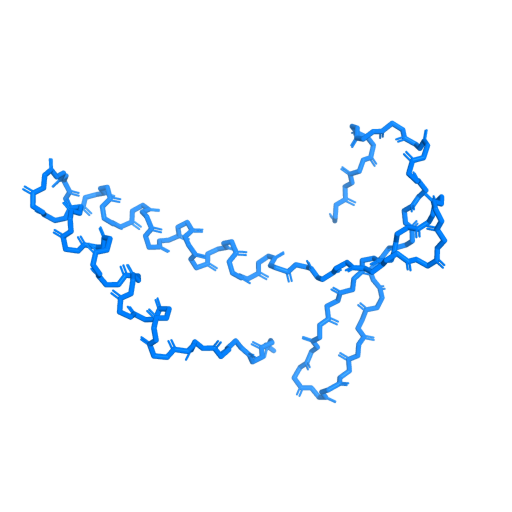-18.580 10.881 -4.947 1.00 82.56 77 ASN A O 1
ATOM 674 N N . PRO A 1 78 ? -18.515 9.027 -6.249 1.00 78.19 78 PRO A N 1
ATOM 675 C CA . PRO A 1 78 ? -17.101 8.719 -6.017 1.00 78.19 78 PRO A CA 1
ATOM 676 C C . PRO A 1 78 ? -16.158 9.886 -6.317 1.00 78.19 78 PRO A C 1
ATOM 678 O O . PRO A 1 78 ? -15.123 10.021 -5.682 1.00 78.19 78 PRO A O 1
ATOM 681 N N . LYS A 1 79 ? -16.538 10.798 -7.223 1.00 80.56 79 LYS A N 1
ATOM 682 C CA . LYS A 1 79 ? -15.752 12.006 -7.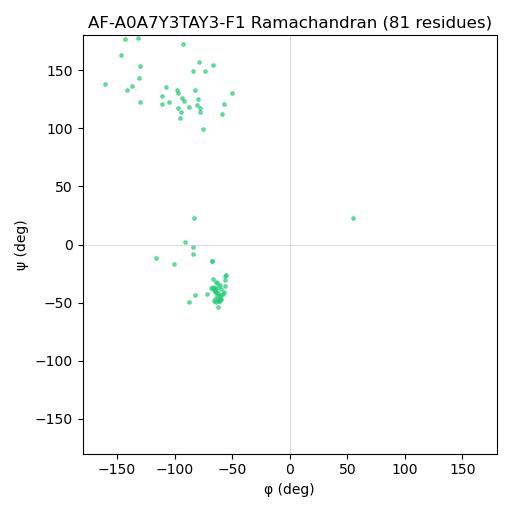527 1.00 80.56 79 LYS A CA 1
ATOM 683 C C . LYS A 1 79 ? -15.696 13.017 -6.373 1.00 80.56 79 LYS A C 1
ATOM 685 O O . LYS A 1 79 ? -14.900 13.943 -6.426 1.00 80.56 79 LYS A O 1
ATOM 690 N N . LYS A 1 80 ? -16.552 12.880 -5.352 1.00 77.88 80 LYS A N 1
ATOM 691 C CA . LYS A 1 80 ? -16.527 13.692 -4.117 1.00 77.88 80 LYS A CA 1
ATOM 692 C C . LYS A 1 80 ? -15.666 13.063 -3.015 1.00 77.88 80 LYS A C 1
ATOM 694 O O . LYS A 1 80 ? -15.625 13.576 -1.893 1.00 77.88 80 LYS A O 1
ATOM 699 N N . PHE A 1 81 ? -15.038 11.929 -3.308 1.00 72.31 81 PHE A N 1
ATOM 700 C CA . PHE A 1 81 ? -14.126 11.268 -2.399 1.00 72.31 81 PHE A CA 1
ATOM 701 C C . PHE A 1 81 ? -12.758 11.955 -2.471 1.00 72.31 81 PHE A C 1
ATOM 703 O O . PHE A 1 81 ? -12.169 12.070 -3.541 1.00 72.31 81 PHE A O 1
ATOM 710 N N . ILE A 1 82 ? -12.308 12.474 -1.332 1.00 69.50 82 ILE A N 1
ATOM 711 C CA . ILE A 1 82 ? -11.063 13.234 -1.156 1.00 69.50 82 ILE A CA 1
ATOM 712 C C . ILE A 1 82 ? -10.495 12.793 0.200 1.00 69.50 82 ILE A C 1
ATOM 714 O O . ILE A 1 82 ? -11.275 12.681 1.155 1.00 69.50 82 ILE A O 1
ATOM 718 N N . PHE A 1 83 ? -9.204 12.480 0.262 1.00 57.81 83 PHE A N 1
ATOM 719 C CA . PHE A 1 83 ? -8.505 12.097 1.492 1.00 57.81 83 PHE A CA 1
ATOM 720 C C . PHE A 1 83 ? -7.821 13.296 2.138 1.00 57.81 83 PHE A C 1
ATOM 722 O O . PHE A 1 83 ? -7.375 14.183 1.376 1.00 57.81 83 PHE A O 1
#

pLDDT: mean 88.66, std 9.81, range [55.62, 98.12]

Radius of gyration: 17.13 Å; Cα contacts (8 Å, |Δi|>4): 71; chains: 1; bounding box: 42×27×40 Å

Secondary structure (DSSP, 8-state):
-------HHHHHHHHHHHHHHHHHS-HHHHHHHHHHHHHHHHT--EEEEEETTEEEEEEE-TTS-EEEEEEEETTS-GGG---

Nearest PDB structures (foldseek):
  6l0v-assembly1_A  TM=7.398E-01  e=3.196E+00  Arabidopsis thaliana
  4y7l-assembly1_B  TM=5.762E-01  e=3.196E+00  Escherichia coli 2-156-04_S3_C3
  4y7m-assembly2_D  TM=5.332E-01  e=3.408E+00  Escherichia coli 2-156-04_S3_C3
  3bg0-assembly1_B  TM=2.483E-01  e=3.408E+00  Saccharomyces cerevisiae